Protein AF-A0A7X6XVP1-F1 (afdb_monomer_lite)

Radius of gyration: 12.54 Å; chains: 1; bounding box: 34×18×21 Å

Structure (mmCIF, N/CA/C/O backbone):
data_AF-A0A7X6XVP1-F1
#
_entry.id   AF-A0A7X6XVP1-F1
#
loop_
_atom_site.group_PDB
_atom_site.id
_atom_site.type_symbol
_atom_site.label_atom_id
_atom_site.label_alt_id
_atom_site.label_comp_id
_atom_site.label_asym_id
_atom_site.label_entity_id
_atom_site.label_seq_id
_atom_site.pdbx_PDB_ins_code
_atom_site.Cartn_x
_atom_site.Cartn_y
_atom_site.Cartn_z
_atom_site.occupancy
_atom_site.B_iso_or_equiv
_atom_site.auth_seq_id
_atom_site.auth_comp_id
_atom_site.auth_asym_id
_atom_site.auth_atom_id
_atom_site.pdbx_PDB_model_num
ATOM 1 N N . MET A 1 1 ? -6.946 6.204 8.814 1.00 81.00 1 MET A N 1
ATOM 2 C CA . MET A 1 1 ? -5.771 5.597 8.113 1.00 81.00 1 MET A CA 1
ATOM 3 C C . MET A 1 1 ? -4.455 6.255 8.529 1.00 81.00 1 MET A C 1
ATOM 5 O O . MET A 1 1 ? -4.257 7.438 8.271 1.00 81.00 1 MET A O 1
ATOM 9 N N . LYS A 1 2 ? -3.541 5.499 9.152 1.00 89.75 2 LYS A N 1
ATOM 10 C CA . LYS A 1 2 ? -2.252 5.996 9.674 1.00 89.75 2 LYS A CA 1
ATOM 11 C C . LYS A 1 2 ? -1.089 5.167 9.130 1.00 89.75 2 LYS A C 1
ATOM 13 O O . LYS A 1 2 ? -1.134 3.943 9.197 1.00 89.75 2 LYS A O 1
ATOM 18 N N . LYS A 1 3 ? -0.030 5.806 8.618 1.00 91.94 3 LYS A N 1
ATOM 19 C CA . LYS A 1 3 ? 1.194 5.101 8.187 1.00 91.94 3 LYS A CA 1
ATOM 20 C C . LYS A 1 3 ? 1.921 4.573 9.421 1.00 91.94 3 LYS A C 1
ATOM 22 O O . LYS A 1 3 ? 2.266 5.353 10.304 1.00 91.94 3 LYS A O 1
ATOM 27 N N . ILE A 1 4 ? 2.121 3.261 9.486 1.00 94.06 4 ILE A N 1
ATOM 28 C CA . ILE A 1 4 ? 2.773 2.600 10.626 1.00 94.06 4 ILE A CA 1
ATOM 29 C C . ILE A 1 4 ? 4.190 2.135 10.297 1.00 94.06 4 ILE A C 1
ATOM 31 O O . ILE A 1 4 ? 5.017 2.030 11.196 1.00 94.06 4 ILE A O 1
ATOM 35 N N . ARG A 1 5 ? 4.495 1.881 9.018 1.00 92.56 5 ARG A N 1
ATOM 36 C CA . ARG A 1 5 ? 5.844 1.521 8.576 1.00 92.56 5 ARG A CA 1
ATOM 37 C C . ARG A 1 5 ? 6.074 1.933 7.131 1.00 92.56 5 ARG A C 1
ATOM 39 O O . ARG A 1 5 ? 5.205 1.768 6.277 1.00 92.56 5 ARG A O 1
ATOM 46 N N . GLU A 1 6 ? 7.273 2.420 6.860 1.00 91.25 6 GLU A N 1
ATOM 47 C CA . GLU A 1 6 ? 7.755 2.717 5.519 1.00 91.25 6 GLU A CA 1
ATOM 48 C C . GLU A 1 6 ? 8.911 1.780 5.179 1.00 91.25 6 GLU A C 1
ATOM 50 O O . GLU A 1 6 ? 9.857 1.633 5.949 1.00 91.25 6 GLU A O 1
ATOM 55 N N . GLY A 1 7 ? 8.798 1.104 4.041 1.00 86.38 7 GLY A N 1
ATOM 56 C CA . GLY A 1 7 ? 9.854 0.289 3.463 1.00 86.38 7 GLY A CA 1
ATOM 57 C C . GLY A 1 7 ? 10.241 0.788 2.076 1.00 86.38 7 GLY A C 1
ATOM 58 O O . GLY A 1 7 ? 9.546 1.614 1.473 1.00 86.38 7 GLY A O 1
ATOM 59 N N . LYS A 1 8 ? 11.346 0.234 1.562 1.00 84.56 8 LYS A N 1
ATOM 60 C CA . LYS A 1 8 ? 11.835 0.488 0.200 1.00 84.56 8 LYS A CA 1
ATOM 61 C C . LYS A 1 8 ? 10.769 0.129 -0.847 1.00 84.56 8 LYS A C 1
ATOM 63 O O . LYS A 1 8 ? 10.449 0.948 -1.691 1.00 84.56 8 LYS A O 1
ATOM 68 N N . THR A 1 9 ? 10.156 -1.051 -0.721 1.00 86.31 9 THR A N 1
ATOM 69 C CA . THR A 1 9 ? 9.221 -1.609 -1.721 1.00 86.31 9 THR A CA 1
ATOM 70 C C . THR A 1 9 ? 7.746 -1.526 -1.337 1.00 86.31 9 THR A C 1
ATOM 72 O O . THR A 1 9 ? 6.870 -1.753 -2.166 1.00 86.31 9 THR A O 1
ATOM 75 N N . LYS A 1 10 ? 7.432 -1.235 -0.072 1.00 90.19 10 LYS A N 1
ATOM 76 C CA . LYS A 1 10 ? 6.048 -1.167 0.406 1.00 90.19 10 LYS A CA 1
ATOM 77 C C . LYS A 1 10 ? 5.897 -0.281 1.629 1.00 90.19 10 LYS A C 1
ATOM 79 O O . LYS A 1 10 ? 6.775 -0.237 2.489 1.00 90.19 10 LYS A O 1
ATOM 84 N N . ASN A 1 11 ? 4.749 0.370 1.722 1.00 92.31 11 ASN A N 1
ATOM 85 C CA . ASN A 1 11 ? 4.283 1.058 2.914 1.00 92.31 11 ASN A CA 1
ATOM 86 C C . ASN A 1 11 ? 3.209 0.225 3.608 1.00 92.31 11 ASN A C 1
ATOM 88 O O . ASN A 1 11 ? 2.434 -0.481 2.963 1.00 92.31 11 ASN A O 1
ATOM 92 N N . VAL A 1 12 ? 3.154 0.348 4.927 1.00 94.75 12 VAL A N 1
ATOM 93 C CA . VAL A 1 12 ? 2.163 -0.313 5.767 1.00 94.75 12 VAL A CA 1
ATOM 94 C C . VAL A 1 12 ? 1.356 0.756 6.489 1.00 94.75 12 VAL A C 1
ATOM 96 O O . VAL A 1 12 ? 1.927 1.639 7.139 1.00 94.75 12 VAL A O 1
ATOM 99 N N . PHE A 1 13 ? 0.032 0.663 6.400 1.00 95.25 13 PHE A N 1
ATOM 100 C CA . PHE A 1 13 ? -0.903 1.574 7.053 1.00 95.25 13 PHE A CA 1
ATOM 101 C C . PHE A 1 13 ? -1.877 0.801 7.937 1.00 95.25 13 PHE A C 1
ATOM 103 O O . PHE A 1 13 ? -2.360 -0.256 7.537 1.00 95.25 13 PHE A O 1
ATOM 110 N N . SER A 1 14 ? -2.208 1.343 9.108 1.00 95.12 14 SER A N 1
ATOM 111 C CA . SER A 1 14 ? -3.351 0.866 9.882 1.00 95.12 14 SER A CA 1
ATOM 112 C C . SER A 1 14 ? -4.623 1.568 9.417 1.00 95.12 14 SER A C 1
ATOM 114 O O . SER A 1 14 ? -4.643 2.782 9.165 1.00 95.12 14 SER A O 1
ATOM 116 N N . THR A 1 15 ? -5.688 0.788 9.309 1.00 92.56 15 THR A N 1
ATOM 117 C CA . THR A 1 15 ? -7.055 1.280 9.151 1.00 92.56 15 THR A CA 1
ATOM 118 C C . THR A 1 15 ? -7.731 1.325 10.514 1.00 92.56 15 THR A C 1
ATOM 120 O O . THR A 1 15 ? -7.267 0.698 11.468 1.00 92.56 15 THR A O 1
ATOM 123 N N . ASP A 1 16 ? -8.802 2.098 10.611 1.00 90.44 16 ASP A N 1
ATOM 124 C CA . ASP A 1 16 ? -9.484 2.334 11.883 1.00 90.44 16 ASP A CA 1
ATOM 125 C C . ASP A 1 16 ? -10.362 1.121 12.285 1.00 90.44 16 ASP A C 1
ATOM 127 O O . ASP A 1 16 ? -10.676 0.945 13.458 1.00 90.44 16 ASP A O 1
ATOM 131 N N . ASP A 1 17 ? -10.609 0.204 11.339 1.00 91.69 17 ASP A N 1
ATOM 132 C CA . ASP A 1 17 ? -11.344 -1.060 11.520 1.00 91.69 17 ASP A CA 1
ATOM 133 C C . ASP A 1 17 ? -10.440 -2.238 11.945 1.00 91.69 17 ASP A C 1
ATOM 135 O O . ASP A 1 17 ? -10.838 -3.400 11.890 1.00 91.69 17 ASP A O 1
ATOM 139 N N . GLY A 1 18 ? -9.183 -1.964 12.311 1.00 90.56 18 GLY A N 1
ATOM 140 C CA . GLY A 1 18 ? -8.210 -2.980 12.734 1.00 90.56 18 GLY A CA 1
ATOM 141 C C . GLY A 1 18 ? -7.518 -3.737 11.594 1.00 90.56 18 GLY A C 1
ATOM 142 O O . GLY A 1 18 ? -6.619 -4.536 11.849 1.00 90.56 18 GLY A O 1
ATOM 143 N N . ASN A 1 19 ? -7.866 -3.457 10.336 1.00 94.56 19 ASN A N 1
ATOM 144 C CA . ASN A 1 19 ? -7.185 -4.023 9.171 1.00 94.56 19 ASN A CA 1
ATOM 145 C C . ASN A 1 19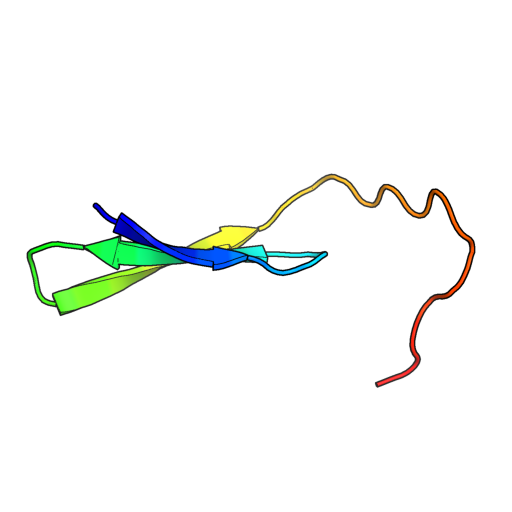 ? -5.900 -3.255 8.827 1.00 94.56 19 ASN A C 1
ATOM 147 O O . ASN A 1 19 ? -5.714 -2.091 9.205 1.00 94.56 19 ASN A O 1
ATOM 151 N N . VAL A 1 20 ? -5.032 -3.892 8.042 1.00 93.44 20 VAL A N 1
ATOM 152 C CA . VAL A 1 20 ? -3.777 -3.307 7.557 1.00 93.44 20 VAL A CA 1
ATOM 153 C C . VAL A 1 20 ? -3.813 -3.187 6.037 1.00 93.44 20 VAL A C 1
ATOM 155 O O . VAL A 1 20 ? -4.134 -4.148 5.342 1.00 93.44 20 VAL A O 1
ATOM 158 N N . LEU A 1 21 ? -3.440 -2.016 5.523 1.00 93.19 21 LEU A N 1
ATOM 159 C CA . LEU A 1 21 ? -3.269 -1.777 4.094 1.00 93.19 21 LEU A CA 1
ATOM 160 C C . LEU A 1 21 ? -1.781 -1.823 3.734 1.00 93.19 21 LEU A C 1
ATOM 162 O O . LEU A 1 21 ? -0.967 -1.082 4.293 1.00 93.19 21 LEU A O 1
ATOM 166 N N . LEU A 1 22 ? -1.446 -2.678 2.770 1.00 93.50 22 LEU A N 1
ATOM 167 C CA . LEU A 1 22 ? -0.122 -2.772 2.165 1.00 93.50 22 LEU A CA 1
ATOM 168 C C . LEU A 1 22 ? -0.146 -2.046 0.823 1.00 93.50 22 LEU A C 1
ATOM 170 O O . LEU A 1 22 ? -0.815 -2.480 -0.110 1.00 93.50 22 LEU A O 1
ATOM 174 N N . GLN A 1 23 ? 0.590 -0.944 0.730 1.00 90.50 23 GLN A N 1
ATOM 175 C CA . GLN A 1 23 ? 0.752 -0.207 -0.518 1.00 90.50 23 GLN A CA 1
ATOM 176 C C . GLN A 1 23 ? 2.119 -0.541 -1.105 1.00 90.50 23 GLN A C 1
ATOM 178 O O . GLN A 1 23 ? 3.145 -0.129 -0.558 1.00 90.50 23 GLN A O 1
ATOM 183 N N . PHE A 1 24 ? 2.127 -1.302 -2.194 1.00 88.56 24 PHE A N 1
ATOM 184 C CA . PHE A 1 24 ? 3.342 -1.613 -2.938 1.00 88.56 24 PHE A CA 1
ATOM 185 C C . PHE A 1 24 ? 3.773 -0.383 -3.735 1.00 88.56 24 PHE A C 1
ATOM 187 O O . PHE A 1 24 ? 2.947 0.283 -4.356 1.00 88.56 24 PHE A O 1
ATOM 194 N N . LYS A 1 25 ? 5.058 -0.044 -3.637 1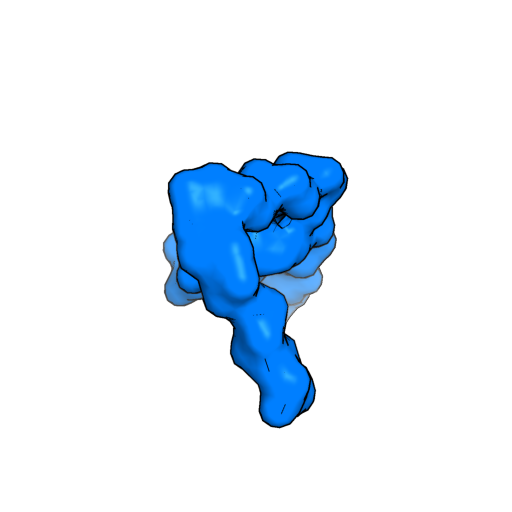.00 85.00 25 LYS A N 1
ATOM 195 C CA . LYS A 1 25 ? 5.670 1.026 -4.419 1.00 85.00 25 LYS A CA 1
ATOM 196 C C . LYS A 1 25 ? 6.168 0.393 -5.717 1.00 85.00 25 LYS A C 1
ATOM 198 O O . LYS A 1 25 ? 7.020 -0.489 -5.651 1.00 85.00 25 LYS A O 1
ATOM 203 N N . ASP A 1 26 ? 5.654 0.851 -6.855 1.00 74.50 26 ASP A N 1
ATOM 204 C CA . ASP A 1 26 ? 6.178 0.472 -8.181 1.00 74.50 26 ASP A CA 1
ATOM 205 C C . ASP A 1 26 ? 7.515 1.159 -8.496 1.00 74.50 26 ASP A C 1
ATOM 207 O O . ASP A 1 26 ? 8.201 0.802 -9.454 1.00 74.50 26 ASP A O 1
ATOM 211 N N . ASP A 1 27 ? 7.934 2.103 -7.652 1.00 64.06 27 ASP A N 1
ATOM 212 C CA . ASP A 1 27 ? 9.247 2.723 -7.727 1.00 64.06 27 ASP A CA 1
ATOM 213 C C . ASP A 1 27 ? 10.331 1.730 -7.279 1.00 64.06 27 ASP A C 1
ATOM 215 O O . ASP A 1 27 ? 10.826 1.762 -6.150 1.00 64.06 27 A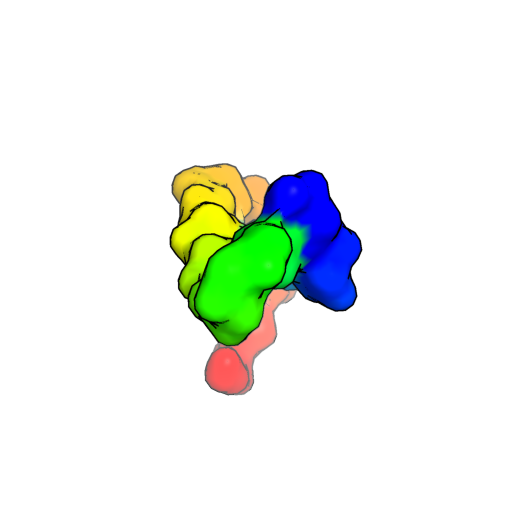SP A O 1
ATOM 219 N N . VAL A 1 28 ? 10.772 0.883 -8.211 1.00 57.72 28 VAL A N 1
ATOM 220 C CA . VAL A 1 28 ? 12.148 0.364 -8.272 1.00 57.72 28 VAL A CA 1
ATOM 221 C C . VAL A 1 28 ? 13.100 1.533 -8.541 1.00 57.72 28 VAL A C 1
ATOM 223 O O . VAL A 1 28 ? 13.805 1.593 -9.543 1.00 57.72 28 VAL A O 1
ATOM 226 N N . THR A 1 29 ? 13.151 2.500 -7.630 1.00 56.62 29 THR A N 1
ATOM 227 C CA . THR A 1 29 ? 14.230 3.486 -7.595 1.00 56.62 29 THR A CA 1
ATOM 228 C C . THR A 1 29 ? 15.413 2.835 -6.896 1.00 56.62 29 THR A C 1
ATOM 230 O O . THR A 1 29 ? 15.769 3.121 -5.755 1.00 56.62 29 THR A O 1
ATOM 233 N N . GLY A 1 30 ? 16.033 1.897 -7.614 1.00 55.09 30 GLY A N 1
ATOM 234 C CA . GLY A 1 30 ? 17.407 1.486 -7.375 1.00 55.09 30 GLY A CA 1
ATOM 235 C C . GLY A 1 30 ? 18.336 2.651 -7.697 1.00 55.09 30 GLY A C 1
ATOM 236 O O . GLY A 1 30 ? 19.095 2.587 -8.652 1.00 55.09 30 GLY A O 1
ATOM 237 N N . SER A 1 31 ? 18.257 3.734 -6.929 1.00 52.66 31 SER A N 1
ATOM 238 C CA . SER A 1 31 ? 19.158 4.876 -7.072 1.00 52.66 31 SER A CA 1
ATOM 239 C C . SER A 1 31 ? 20.456 4.697 -6.285 1.00 52.66 31 SER A C 1
ATOM 241 O O . SER A 1 31 ? 21.200 5.655 -6.173 1.00 52.66 31 SER A O 1
ATOM 243 N N . ASP A 1 32 ? 20.756 3.486 -5.791 1.00 54.91 32 ASP A N 1
ATOM 244 C CA . ASP A 1 32 ? 22.062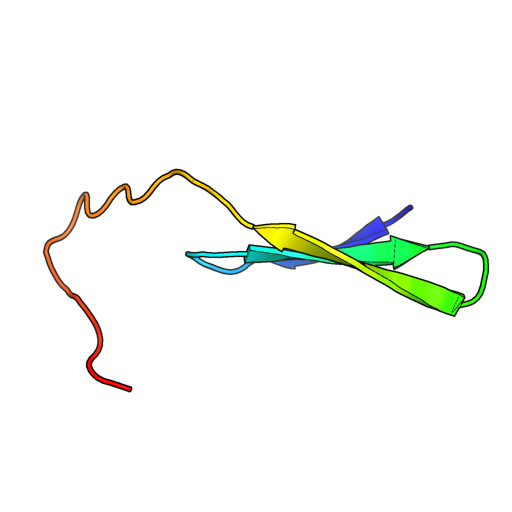 3.176 -5.189 1.00 54.91 32 ASP A CA 1
ATOM 245 C C . ASP A 1 32 ? 22.468 1.690 -5.269 1.00 54.91 32 ASP A C 1
ATOM 247 O O . ASP A 1 32 ? 23.115 1.163 -4.371 1.00 54.91 32 ASP A O 1
ATOM 251 N N . GLY A 1 33 ? 22.086 0.980 -6.342 1.00 52.97 33 GLY A N 1
ATOM 252 C CA . GLY A 1 33 ? 22.764 -0.255 -6.788 1.00 52.97 33 GLY A CA 1
ATOM 253 C C . GLY A 1 33 ? 22.870 -1.444 -5.814 1.00 52.97 33 GLY A C 1
ATOM 254 O O . GLY A 1 33 ? 23.472 -2.453 -6.169 1.00 52.97 33 GLY A O 1
ATOM 255 N N . GLN A 1 34 ? 22.299 -1.371 -4.614 1.00 57.28 34 GLN A N 1
ATOM 256 C CA . GLN A 1 34 ? 22.396 -2.412 -3.599 1.00 57.28 34 GLN A CA 1
ATOM 257 C C . GLN A 1 34 ? 21.049 -3.126 -3.508 1.00 57.28 34 GLN A C 1
ATOM 259 O O . GLN A 1 34 ? 20.159 -2.783 -2.726 1.00 57.28 34 GLN A O 1
ATOM 264 N N . VAL A 1 35 ? 20.885 -4.100 -4.399 1.00 54.66 35 VAL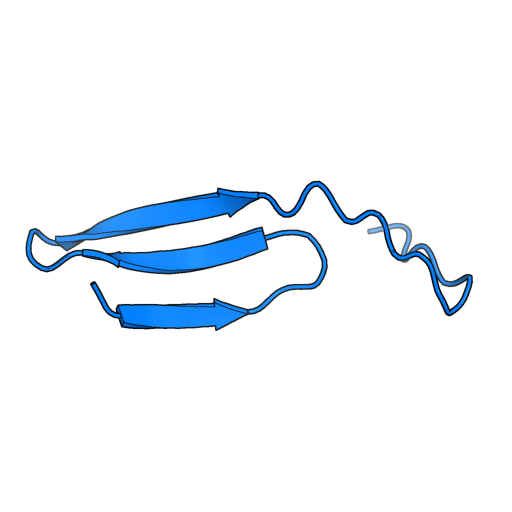 A N 1
ATOM 265 C CA . VAL A 1 35 ? 19.875 -5.143 -4.249 1.00 54.66 35 VAL A CA 1
ATOM 266 C C . VAL A 1 35 ? 20.351 -6.018 -3.092 1.00 54.66 35 VAL A C 1
ATOM 268 O O . VAL A 1 35 ? 21.306 -6.770 -3.258 1.00 54.66 35 VAL A O 1
ATOM 271 N N . ASP A 1 36 ? 19.739 -5.879 -1.915 1.00 57.75 36 ASP A N 1
ATOM 272 C CA . ASP A 1 36 ? 19.936 -6.838 -0.823 1.00 57.75 36 ASP A CA 1
ATOM 273 C C . ASP A 1 36 ? 19.394 -8.204 -1.282 1.00 57.75 36 ASP A C 1
ATOM 275 O O . ASP A 1 36 ? 18.196 -8.299 -1.574 1.00 57.75 36 ASP A O 1
ATOM 279 N N . PRO A 1 37 ? 20.224 -9.261 -1.376 1.00 58.34 37 PRO A N 1
ATOM 280 C CA . PRO A 1 37 ? 19.735 -10.606 -1.608 1.00 58.34 37 PRO A CA 1
ATOM 281 C C . PRO A 1 37 ? 19.288 -11.167 -0.254 1.00 58.34 37 PRO A C 1
ATOM 283 O O . PRO A 1 37 ? 20.099 -11.687 0.513 1.00 58.34 37 PRO A O 1
ATOM 286 N N . GLY A 1 38 ? 18.003 -11.006 0.060 1.00 49.53 38 GLY A N 1
ATOM 287 C CA . GLY A 1 38 ? 17.392 -11.494 1.298 1.00 49.53 38 GLY A CA 1
ATOM 288 C C . GLY A 1 38 ? 15.886 -11.626 1.186 1.00 49.53 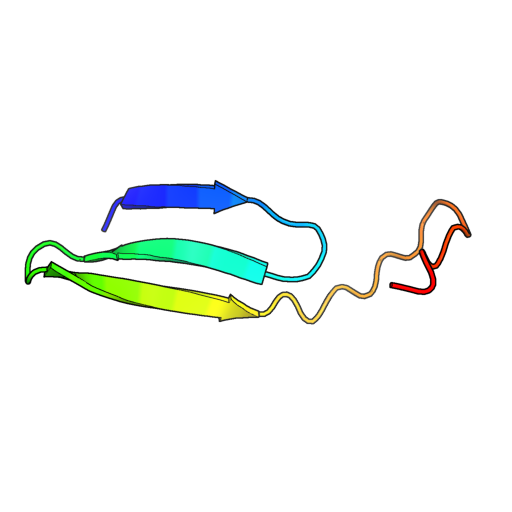38 GLY A C 1
ATOM 289 O O . GLY A 1 38 ? 15.223 -10.578 1.021 1.00 49.53 38 GLY A O 1
#

Secondary structure (DSSP, 8-state):
-EEEEE-SSEEEEE-TTS-EEEEE------TT------

Foldseek 3Di:
DAFPDDDPFWTWGADPVRDIDIGGDPPPPPVPVDPPPD

pLDDT: mean 79.36, std 16.48, range [49.53, 95.25]

Sequence (38 aa):
MKKIREGKTKNVFSTDDGNVLLQFKDDVTGSDGQVDPG